Protein AF-A0A7C1Q079-F1 (afdb_monomer_lite)

Secondary structure (DSSP, 8-state):
-------TTSGGGTT--HHHHHHHHHHHH----SS--------SHHHHHTS-HHHHHHHHHHHHHTB-GGGGGG-GGGT--EE-TTSBEESSHHHHHTT---SSS--BGGG--HHHHHTPPPP--GGGHHHHBTT-SS-TT---

Structure (mmCIF, N/CA/C/O backbone):
data_AF-A0A7C1Q079-F1
#
_entry.id   AF-A0A7C1Q079-F1
#
loop_
_atom_site.group_PDB
_atom_site.id
_atom_site.type_symbol
_atom_site.label_atom_id
_atom_site.label_alt_id
_atom_site.label_comp_id
_atom_site.label_asym_id
_atom_site.label_entity_id
_atom_site.label_seq_id
_atom_site.pdbx_PDB_ins_code
_atom_site.Cartn_x
_atom_site.Cartn_y
_atom_site.Cartn_z
_atom_site.occupancy
_atom_site.B_iso_or_equiv
_atom_site.auth_seq_id
_atom_site.auth_comp_id
_atom_site.auth_asym_id
_atom_site.auth_atom_id
_atom_site.pdbx_PDB_model_num
ATOM 1 N N . MET A 1 1 ? -9.669 -4.904 -12.903 1.00 34.69 1 MET A N 1
ATOM 2 C CA . MET A 1 1 ? -10.475 -5.056 -11.673 1.00 34.69 1 MET A CA 1
ATOM 3 C C . MET A 1 1 ? -11.179 -3.720 -11.448 1.00 34.69 1 MET A C 1
ATOM 5 O O . MET A 1 1 ? -10.491 -2.719 -11.316 1.00 34.69 1 MET A O 1
ATOM 9 N N . TYR A 1 2 ? -12.508 -3.646 -11.579 1.00 25.20 2 TYR A N 1
ATOM 10 C CA . TYR A 1 2 ? -13.238 -2.375 -11.458 1.00 25.20 2 TYR A CA 1
ATOM 11 C C . TYR A 1 2 ? -13.471 -2.055 -9.977 1.00 25.20 2 TYR A C 1
ATOM 13 O O . TYR A 1 2 ? -14.170 -2.798 -9.293 1.00 25.20 2 TYR A O 1
ATOM 21 N N . TYR A 1 3 ? -12.899 -0.954 -9.488 1.00 37.97 3 TYR A N 1
ATOM 22 C CA . TYR A 1 3 ? -13.180 -0.445 -8.147 1.00 37.97 3 TYR A CA 1
ATOM 23 C C . TYR A 1 3 ? -14.486 0.350 -8.154 1.00 37.97 3 TYR A C 1
ATOM 25 O O . TYR A 1 3 ? -14.568 1.424 -8.752 1.00 37.97 3 TYR A O 1
ATOM 33 N N . LEU A 1 4 ? -15.512 -0.158 -7.468 1.00 34.12 4 LEU A N 1
ATOM 34 C CA . LEU A 1 4 ? -16.734 0.600 -7.219 1.00 34.12 4 LEU A CA 1
ATOM 35 C C . LEU A 1 4 ? -16.483 1.560 -6.042 1.00 34.12 4 LEU A C 1
ATOM 37 O O . LEU A 1 4 ? -16.392 1.139 -4.891 1.00 34.12 4 LEU A O 1
ATOM 41 N N . LYS A 1 5 ? -16.355 2.865 -6.314 1.00 34.91 5 LYS A N 1
ATOM 42 C CA . LYS A 1 5 ? -16.355 3.905 -5.268 1.00 34.91 5 LYS A CA 1
ATOM 43 C C . LYS A 1 5 ? -17.773 4.038 -4.702 1.00 34.91 5 LYS A C 1
ATOM 45 O O . LYS A 1 5 ? -18.581 4.791 -5.236 1.00 34.91 5 LYS A O 1
ATOM 50 N N . ILE A 1 6 ? -18.076 3.312 -3.627 1.00 39.16 6 ILE A N 1
ATOM 51 C CA . ILE A 1 6 ? -19.367 3.408 -2.930 1.00 39.16 6 ILE A CA 1
ATOM 52 C C . ILE A 1 6 ? -19.337 4.614 -1.968 1.00 39.16 6 ILE A C 1
ATOM 54 O O . ILE A 1 6 ? -18.442 4.703 -1.124 1.00 39.16 6 ILE A O 1
ATOM 58 N N . PRO A 1 7 ? -20.281 5.569 -2.061 1.00 29.30 7 PRO A N 1
ATOM 59 C CA . PRO A 1 7 ? -20.364 6.692 -1.132 1.00 29.30 7 PRO A CA 1
ATOM 60 C C . PRO A 1 7 ? -20.822 6.247 0.273 1.00 29.30 7 PRO A C 1
ATOM 62 O O . PRO A 1 7 ? -21.833 5.571 0.427 1.00 29.30 7 PRO A O 1
ATOM 65 N N . LEU A 1 8 ? -20.107 6.705 1.310 1.00 40.62 8 LEU A N 1
ATOM 66 C CA . LEU A 1 8 ? -20.315 6.406 2.746 1.00 40.62 8 LEU A CA 1
ATOM 67 C C . LEU A 1 8 ? -21.637 6.899 3.368 1.00 40.62 8 LEU A C 1
ATOM 69 O O . LEU A 1 8 ? -21.832 6.757 4.568 1.00 40.62 8 LEU A O 1
ATOM 73 N N . GLN A 1 9 ? -22.545 7.487 2.589 1.00 38.94 9 GLN A N 1
ATOM 74 C CA . GLN A 1 9 ? -23.926 7.694 3.052 1.00 38.94 9 GLN A CA 1
ATOM 75 C C . GLN A 1 9 ? -24.770 6.425 2.900 1.00 38.94 9 GLN A C 1
ATOM 77 O O . GLN A 1 9 ? -25.963 6.440 3.188 1.00 38.94 9 GLN A O 1
ATOM 82 N N . SER A 1 10 ? -24.165 5.326 2.446 1.00 38.47 10 SER A N 1
ATOM 83 C CA . SER A 1 10 ? -24.808 4.031 2.507 1.00 38.47 10 SER A CA 1
ATOM 84 C C . SER A 1 10 ? -24.732 3.480 3.942 1.00 38.47 10 SER A C 1
ATOM 86 O O . SER A 1 10 ? -23.703 3.623 4.613 1.00 38.47 10 SER A O 1
ATOM 88 N N . PRO A 1 11 ? -25.794 2.827 4.436 1.00 37.59 11 PRO A N 1
ATOM 89 C CA . PRO A 1 11 ? -25.839 2.243 5.780 1.00 37.59 11 PRO A CA 1
ATOM 90 C C . PRO A 1 11 ? -24.822 1.103 6.004 1.00 37.59 11 PRO A C 1
ATOM 92 O O . PRO A 1 11 ? -24.787 0.507 7.075 1.00 37.59 11 PRO A O 1
ATOM 95 N N . PHE A 1 12 ? -23.963 0.811 5.024 1.00 43.12 12 PHE A N 1
ATOM 96 C CA . PHE A 1 12 ? -23.066 -0.343 4.994 1.00 43.12 12 PHE A CA 1
ATOM 97 C C . PHE A 1 12 ? -21.710 -0.106 5.674 1.00 43.12 12 PHE A C 1
ATOM 99 O O . PHE A 1 12 ? -20.900 -1.020 5.766 1.00 43.12 12 PHE A O 1
ATOM 106 N N . ALA A 1 13 ? -21.439 1.106 6.169 1.00 40.72 13 ALA A N 1
ATOM 107 C CA . ALA A 1 13 ? -20.163 1.463 6.799 1.00 40.72 13 ALA A CA 1
ATOM 108 C C . ALA A 1 13 ? -19.990 0.945 8.245 1.00 40.72 13 ALA A C 1
ATOM 110 O O . ALA A 1 13 ? -18.924 1.121 8.829 1.00 40.72 13 ALA A O 1
ATOM 111 N N . LYS A 1 14 ? -21.014 0.312 8.836 1.00 36.97 14 LYS A N 1
ATOM 112 C CA . LYS A 1 14 ? -20.966 -0.247 10.196 1.00 36.97 14 LYS A CA 1
ATOM 113 C C . LYS A 1 14 ? -21.118 -1.768 10.162 1.00 36.97 14 LYS A C 1
ATOM 115 O O . LYS A 1 14 ? -22.235 -2.263 10.144 1.00 36.97 14 LYS A O 1
ATOM 120 N N . GLY A 1 15 ? -19.995 -2.490 10.160 1.00 43.59 15 GLY A N 1
ATOM 121 C CA . GLY A 1 15 ? -19.915 -3.887 10.620 1.00 43.59 15 GLY A CA 1
ATOM 122 C C . GLY A 1 15 ? -20.883 -4.902 9.994 1.00 43.59 15 GLY A C 1
ATOM 123 O O . GLY A 1 15 ? -21.319 -5.809 10.694 1.00 43.59 15 GLY A O 1
ATOM 124 N N . GLY A 1 16 ? -21.248 -4.751 8.719 1.00 49.53 16 GLY A N 1
ATOM 125 C CA . GLY A 1 16 ? -22.068 -5.737 8.010 1.00 49.53 16 GLY A CA 1
ATOM 126 C C . GLY A 1 16 ? -21.212 -6.849 7.405 1.00 49.53 16 GLY A C 1
ATOM 127 O O . GLY A 1 16 ? -20.157 -6.565 6.836 1.00 49.53 16 GLY A O 1
ATOM 128 N N . ASP A 1 17 ? -21.671 -8.098 7.495 1.00 60.12 17 ASP A N 1
ATOM 129 C CA . ASP A 1 17 ? -21.035 -9.219 6.798 1.00 60.12 17 ASP A CA 1
ATOM 130 C C . ASP A 1 17 ? -21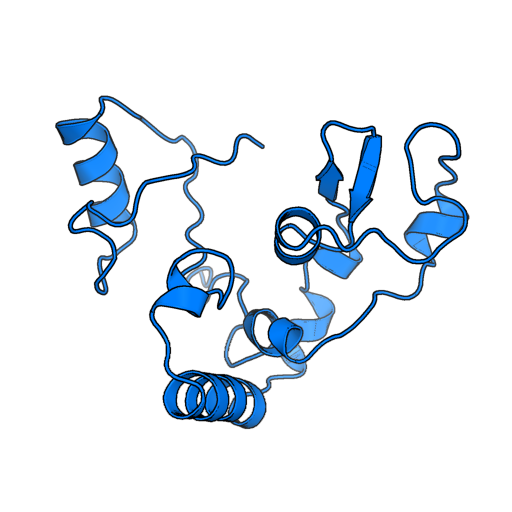.074 -9.038 5.261 1.00 60.12 17 ASP A C 1
ATOM 132 O O . ASP A 1 17 ? -21.854 -8.256 4.700 1.00 60.12 17 ASP A O 1
ATOM 136 N N . LEU A 1 18 ? -20.205 -9.765 4.552 1.00 66.06 18 LEU A N 1
ATOM 137 C CA . LEU A 1 18 ? -20.064 -9.687 3.092 1.00 66.06 18 LEU A CA 1
ATOM 138 C C . LEU A 1 18 ? -21.389 -9.939 2.349 1.00 66.06 18 LEU A C 1
ATOM 140 O O . LEU A 1 18 ? -21.643 -9.343 1.297 1.00 66.06 18 LEU A O 1
ATOM 144 N N . ASN A 1 19 ? -22.233 -10.821 2.885 1.00 69.44 19 ASN A N 1
ATOM 145 C CA . ASN A 1 19 ? -23.499 -11.212 2.271 1.00 69.44 19 ASN A CA 1
ATOM 146 C C . ASN A 1 19 ? -24.534 -10.095 2.372 1.00 69.44 19 ASN A C 1
ATOM 148 O O . ASN A 1 19 ? -25.190 -9.773 1.384 1.00 69.44 19 ASN A O 1
ATOM 152 N N . SER A 1 20 ? -24.605 -9.440 3.524 1.00 70.69 20 SER A N 1
ATOM 153 C CA . SER A 1 20 ? -25.403 -8.244 3.757 1.00 70.69 20 SER A CA 1
ATOM 154 C C . SER A 1 20 ? -24.990 -7.148 2.780 1.00 70.69 20 SER A C 1
ATOM 156 O O . SER A 1 20 ? -25.841 -6.507 2.167 1.00 70.69 20 SER A O 1
ATOM 158 N N . TYR A 1 21 ? -23.687 -6.977 2.546 1.00 70.81 21 TYR A N 1
ATOM 159 C CA . TYR A 1 21 ? -23.180 -6.006 1.576 1.00 70.81 21 TYR A CA 1
ATOM 160 C C . TYR A 1 21 ? -23.609 -6.325 0.133 1.00 70.81 21 TYR A C 1
ATOM 162 O O . TYR A 1 21 ? -24.081 -5.440 -0.586 1.00 70.81 21 TYR A O 1
ATOM 170 N N . LYS A 1 22 ? -23.493 -7.592 -0.292 1.00 70.94 22 LYS A N 1
ATOM 171 C CA . LYS A 1 22 ? -23.936 -8.047 -1.623 1.00 70.94 22 LYS A CA 1
ATOM 172 C C . LYS A 1 22 ? -25.439 -7.859 -1.825 1.00 70.94 22 LYS A C 1
ATOM 174 O O . LYS A 1 22 ? -25.841 -7.322 -2.857 1.00 70.94 22 LYS A O 1
ATOM 179 N N . SER A 1 23 ? -26.255 -8.290 -0.861 1.00 78.12 23 SER A N 1
ATOM 180 C CA . SER A 1 23 ? -27.719 -8.198 -0.933 1.00 78.12 23 SER A CA 1
ATOM 181 C C . SER A 1 23 ? -28.169 -6.751 -1.067 1.00 78.12 23 SER A C 1
ATOM 183 O O . SER A 1 23 ? -28.926 -6.414 -1.972 1.00 78.12 23 SER A O 1
ATOM 185 N N . ASN A 1 24 ? -27.602 -5.869 -0.251 1.00 76.94 24 ASN A N 1
ATOM 186 C CA . ASN A 1 24 ? -27.934 -4.457 -0.283 1.00 76.94 24 ASN A CA 1
ATOM 187 C C . ASN A 1 24 ? -27.534 -3.755 -1.593 1.00 76.94 24 ASN A C 1
ATOM 189 O O . ASN A 1 24 ? -28.304 -2.953 -2.121 1.00 76.94 24 ASN A O 1
ATOM 193 N N . LEU A 1 25 ? -26.351 -4.044 -2.152 1.00 77.06 25 LEU A N 1
ATOM 194 C CA . LEU A 1 25 ? -25.933 -3.465 -3.439 1.00 77.06 25 LEU A CA 1
ATOM 195 C C . LEU A 1 25 ? -26.799 -3.954 -4.603 1.00 77.06 25 LEU A C 1
ATOM 197 O O . LEU A 1 25 ? -27.089 -3.188 -5.526 1.00 77.06 25 LEU A O 1
ATOM 201 N N . LYS A 1 26 ? -27.267 -5.201 -4.531 1.00 79.62 26 LYS A N 1
ATOM 202 C CA . LYS A 1 26 ? -28.231 -5.742 -5.484 1.00 79.62 26 LYS A CA 1
ATOM 203 C C . LYS A 1 26 ? -29.592 -5.056 -5.354 1.00 79.62 26 LYS A C 1
ATOM 205 O O . LYS A 1 26 ? -30.141 -4.632 -6.364 1.00 79.62 26 LYS A O 1
ATOM 210 N N . GLU A 1 27 ? -30.120 -4.922 -4.140 1.00 82.94 27 GLU A N 1
ATOM 211 C CA . GLU A 1 27 ? -31.453 -4.358 -3.890 1.00 82.94 27 GLU A CA 1
ATOM 212 C C . GLU A 1 27 ? -31.526 -2.855 -4.166 1.00 82.94 27 GLU A C 1
ATOM 214 O O . GLU A 1 27 ? -32.458 -2.389 -4.814 1.00 82.94 27 GLU A O 1
ATOM 219 N N . MET A 1 28 ? -30.533 -2.086 -3.717 1.00 81.44 28 MET A N 1
ATOM 220 C CA . MET A 1 28 ? -30.574 -0.628 -3.832 1.00 81.44 28 MET A CA 1
ATOM 221 C C . MET A 1 28 ? -30.054 -0.103 -5.166 1.00 81.44 28 MET A C 1
ATOM 223 O O . MET A 1 28 ? -30.418 1.005 -5.553 1.00 81.44 28 MET A O 1
ATOM 227 N N . GLN A 1 29 ? -29.135 -0.819 -5.818 1.00 76.44 29 GLN A N 1
ATOM 228 C CA . GLN A 1 29 ? -28.396 -0.307 -6.981 1.00 76.44 29 GLN A CA 1
ATOM 229 C C . GLN A 1 29 ? -28.414 -1.268 -8.179 1.00 76.44 29 GLN A C 1
ATOM 231 O O . GLN A 1 29 ? -27.868 -0.936 -9.228 1.00 76.44 29 GLN A O 1
ATOM 236 N N . GLY A 1 30 ? -29.016 -2.457 -8.050 1.00 80.12 30 GLY A N 1
ATOM 237 C CA . GLY A 1 30 ? -29.037 -3.465 -9.113 1.00 80.12 30 GLY A CA 1
ATOM 238 C C . GLY A 1 30 ? -27.667 -4.077 -9.423 1.00 80.12 30 GLY A C 1
ATOM 239 O O . GLY A 1 30 ? -27.515 -4.737 -10.449 1.00 80.12 30 GLY A O 1
ATOM 240 N N . ILE A 1 31 ? -26.656 -3.859 -8.574 1.00 75.81 31 ILE A N 1
ATOM 241 C CA . ILE A 1 31 ? -25.278 -4.283 -8.840 1.00 75.81 31 ILE A CA 1
ATOM 242 C C . ILE A 1 31 ? -25.077 -5.714 -8.344 1.00 75.81 31 ILE A C 1
ATOM 244 O O . ILE A 1 31 ? -25.295 -6.016 -7.171 1.00 75.81 31 ILE A O 1
ATOM 248 N N . VAL A 1 32 ? -24.615 -6.593 -9.234 1.00 75.38 32 VAL A N 1
ATOM 249 C CA . VAL A 1 32 ? -24.294 -7.992 -8.927 1.00 75.38 32 VAL A CA 1
ATOM 250 C C . VAL A 1 32 ? -22.797 -8.215 -9.125 1.00 75.38 32 VAL A C 1
ATOM 252 O O . VAL A 1 32 ? -22.243 -7.858 -10.162 1.00 75.38 32 VAL A O 1
ATOM 255 N N . PHE A 1 33 ? -22.139 -8.809 -8.129 1.00 67.75 33 PHE A N 1
ATOM 256 C CA . PHE A 1 33 ? -20.709 -9.117 -8.169 1.00 67.75 33 PHE A CA 1
ATOM 257 C C . PHE A 1 33 ? -20.487 -10.624 -8.269 1.00 67.75 33 PHE A C 1
ATOM 259 O O . PHE A 1 33 ? -21.070 -11.381 -7.495 1.00 67.75 33 PHE A O 1
ATOM 266 N N . ASN A 1 34 ? -19.573 -11.044 -9.146 1.00 60.94 34 ASN A N 1
ATOM 267 C CA . ASN A 1 34 ? -19.104 -12.434 -9.197 1.00 60.94 34 ASN A CA 1
ATOM 268 C C . ASN A 1 34 ? -18.251 -12.757 -7.959 1.00 60.94 34 ASN A C 1
ATOM 270 O O . ASN A 1 34 ? -18.459 -13.762 -7.287 1.00 60.94 34 ASN A O 1
ATOM 274 N N . HIS A 1 35 ? -17.344 -11.840 -7.610 1.00 58.31 35 HIS A N 1
ATOM 275 C CA . HIS A 1 35 ? -16.537 -11.879 -6.394 1.00 58.31 35 HIS A CA 1
ATOM 276 C C . HIS A 1 35 ? -16.494 -10.469 -5.801 1.00 58.31 35 HIS A C 1
ATOM 278 O O . HIS A 1 35 ? -16.243 -9.505 -6.522 1.00 58.31 35 HIS A O 1
ATOM 284 N N . LEU A 1 36 ? -16.780 -10.348 -4.504 1.00 64.44 36 LEU A N 1
ATOM 285 C CA . LEU A 1 36 ? -16.710 -9.088 -3.769 1.00 64.44 36 LEU A CA 1
ATOM 286 C C . LEU A 1 36 ? -15.629 -9.236 -2.703 1.00 64.44 36 LEU A C 1
ATOM 288 O O . LEU A 1 36 ? -15.708 -10.146 -1.882 1.00 64.44 36 LEU A O 1
ATOM 292 N N . LEU A 1 37 ? -14.641 -8.349 -2.744 1.00 58.22 37 LEU A N 1
ATOM 293 C CA . LEU A 1 37 ? -13.610 -8.210 -1.723 1.00 58.22 37 LEU A CA 1
ATOM 294 C C . LEU A 1 37 ? -13.857 -6.879 -1.019 1.00 58.22 37 LEU A C 1
ATOM 296 O O . LEU A 1 37 ? -13.970 -5.847 -1.683 1.00 58.22 37 LEU A O 1
ATOM 300 N N . ILE A 1 38 ? -13.983 -6.907 0.305 1.00 57.53 38 ILE A N 1
ATOM 301 C CA . ILE A 1 38 ? -14.194 -5.700 1.102 1.00 57.53 38 ILE A CA 1
ATOM 302 C C . ILE A 1 38 ? -12.915 -5.425 1.882 1.00 57.53 38 ILE A C 1
ATOM 304 O O . ILE A 1 38 ? -12.526 -6.204 2.745 1.00 57.53 38 ILE A O 1
ATOM 308 N N . PHE A 1 39 ? -12.297 -4.282 1.606 1.00 58.97 39 PHE A N 1
ATOM 309 C CA . PHE A 1 39 ? -11.285 -3.708 2.482 1.00 58.97 39 PHE A CA 1
ATOM 310 C C . PHE A 1 39 ? -11.991 -2.753 3.447 1.00 58.97 39 PHE A C 1
ATOM 312 O O . PHE A 1 39 ? -12.301 -1.615 3.089 1.00 58.97 39 PHE A O 1
ATOM 319 N N . ILE A 1 40 ? -12.315 -3.227 4.651 1.00 56.53 40 ILE A N 1
ATOM 320 C CA . ILE A 1 40 ? -12.859 -2.366 5.708 1.00 56.53 40 ILE A CA 1
ATOM 321 C C . ILE A 1 40 ? -11.730 -1.558 6.365 1.00 56.53 40 ILE A C 1
ATOM 323 O O . ILE A 1 40 ? -10.606 -2.031 6.496 1.00 56.53 40 ILE A O 1
ATOM 327 N N . ASN A 1 41 ? -12.036 -0.326 6.776 1.00 63.06 41 A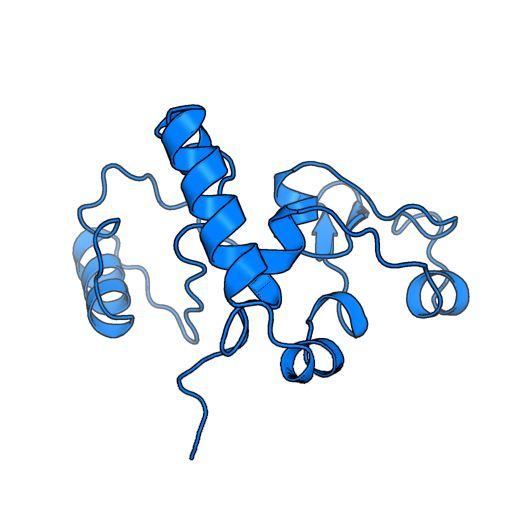SN A N 1
ATOM 328 C CA . ASN A 1 41 ? -11.206 0.500 7.665 1.00 63.06 41 ASN A CA 1
ATOM 329 C C . ASN A 1 41 ? -9.810 0.923 7.150 1.00 63.06 41 ASN A C 1
ATOM 331 O O . ASN A 1 41 ? -8.925 1.234 7.948 1.00 63.06 41 ASN A O 1
ATOM 335 N N . MET A 1 42 ? -9.579 1.018 5.835 1.00 73.00 42 MET A N 1
ATOM 336 C CA . MET A 1 42 ? -8.368 1.695 5.338 1.00 73.00 42 MET A CA 1
ATOM 337 C C . MET A 1 42 ? -8.450 3.204 5.629 1.00 73.00 42 MET A C 1
ATOM 339 O O . MET A 1 42 ? -9.369 3.849 5.112 1.00 73.00 42 MET A O 1
ATOM 343 N N . PRO A 1 43 ? -7.506 3.808 6.382 1.00 73.12 43 PRO A N 1
ATOM 344 C CA . PRO A 1 43 ? -7.498 5.226 6.725 1.00 73.12 43 PRO A CA 1
ATOM 345 C C . PRO A 1 43 ? -7.028 6.062 5.532 1.00 73.12 43 PRO A C 1
ATOM 347 O O . PRO A 1 43 ? -5.999 6.734 5.553 1.00 73.12 43 PRO A O 1
ATOM 350 N N . LEU A 1 44 ? -7.836 6.038 4.475 1.00 77.25 44 LEU A N 1
ATOM 351 C CA . LEU A 1 44 ? -7.670 6.794 3.248 1.00 77.25 44 LEU A CA 1
ATOM 352 C C . LEU A 1 44 ? -8.981 7.504 2.894 1.00 77.25 44 LEU A C 1
ATOM 354 O O . LEU A 1 44 ? -10.082 7.068 3.243 1.00 77.25 44 LEU A O 1
ATOM 358 N N . GLY A 1 45 ? -8.870 8.628 2.188 1.00 79.88 45 GLY A N 1
ATOM 359 C CA . GLY A 1 45 ? -10.025 9.364 1.690 1.00 79.88 45 GLY A CA 1
ATOM 360 C C . GLY A 1 45 ? -10.972 9.796 2.811 1.00 79.88 45 GLY A C 1
ATOM 361 O O . GLY A 1 45 ? -10.585 10.510 3.731 1.00 79.88 45 GLY A O 1
ATOM 362 N N . ARG A 1 46 ? -12.244 9.405 2.706 1.00 71.75 46 ARG A N 1
ATOM 363 C CA . ARG A 1 46 ? -13.300 9.866 3.619 1.00 71.75 46 ARG A CA 1
ATOM 364 C C . ARG A 1 46 ? -13.210 9.258 5.020 1.00 71.75 46 ARG A C 1
ATOM 366 O O . ARG A 1 46 ? -13.535 9.962 5.963 1.00 71.75 46 ARG A O 1
ATOM 373 N N . PHE A 1 47 ? -12.763 8.006 5.165 1.00 72.69 47 PHE A N 1
ATOM 374 C CA . PHE A 1 47 ? -12.611 7.397 6.492 1.00 72.69 47 PHE A CA 1
ATOM 375 C C . PHE A 1 47 ? -11.559 8.154 7.304 1.00 72.69 47 PHE A C 1
ATOM 377 O O . PHE A 1 47 ? -11.859 8.610 8.398 1.00 72.69 47 PHE A O 1
ATOM 384 N N . LYS A 1 48 ? -10.393 8.438 6.702 1.00 77.81 48 LYS A N 1
ATOM 385 C CA . LYS A 1 48 ? -9.359 9.278 7.327 1.00 77.81 48 LYS A CA 1
ATOM 386 C C . LYS A 1 48 ? -9.882 10.653 7.751 1.00 77.81 48 LYS A C 1
ATOM 388 O O . LYS A 1 48 ? -9.540 11.120 8.822 1.00 77.81 48 LYS A O 1
ATOM 393 N N . LYS A 1 49 ? -10.715 11.299 6.925 1.00 81.69 49 LYS A N 1
ATOM 394 C CA . LYS A 1 49 ? -11.296 12.622 7.235 1.00 81.69 49 LYS A CA 1
ATOM 395 C C . LYS A 1 49 ? 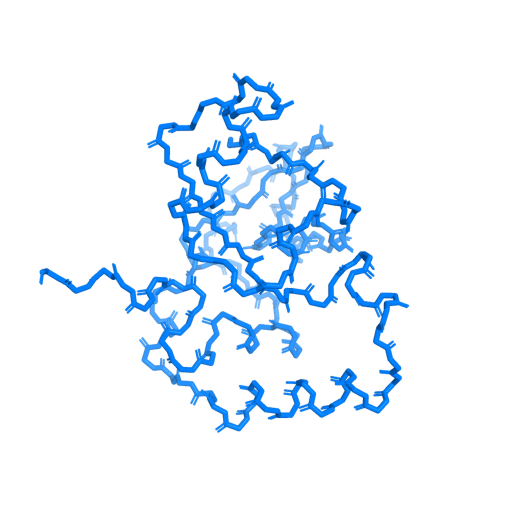-12.262 12.615 8.423 1.00 81.69 49 LYS A C 1
ATOM 397 O O . LYS A 1 49 ? -12.519 13.678 8.972 1.00 81.69 49 LYS A O 1
ATOM 402 N N . ASN A 1 50 ? -12.818 11.456 8.764 1.00 81.31 50 ASN A N 1
ATOM 403 C CA . ASN A 1 50 ? -13.750 11.302 9.875 1.00 81.31 50 ASN A CA 1
ATOM 404 C C . ASN A 1 50 ? -13.057 10.866 11.173 1.00 81.31 50 ASN A C 1
ATOM 406 O O . ASN A 1 50 ? -13.742 10.736 12.180 1.00 81.31 50 ASN A O 1
ATOM 410 N N . LEU A 1 51 ? -11.744 10.618 11.143 1.00 79.62 51 LEU A N 1
ATOM 411 C CA . LEU A 1 51 ? -10.949 10.312 12.326 1.00 79.62 51 LEU A CA 1
ATOM 412 C C . LEU A 1 51 ? -10.310 11.600 12.842 1.00 79.62 51 LEU A C 1
ATOM 414 O O . LEU A 1 51 ? -9.731 12.366 12.069 1.00 79.62 51 LEU A O 1
ATOM 418 N N . SER A 1 52 ? -10.388 11.818 14.148 1.00 89.62 52 SER A N 1
ATOM 419 C CA . SER A 1 52 ? -9.485 12.739 14.834 1.00 89.62 52 SER A CA 1
ATOM 420 C C . SER A 1 52 ? -8.052 12.197 14.821 1.00 89.62 52 SER A C 1
ATOM 422 O O . SER A 1 52 ? -7.822 11.002 14.619 1.00 89.62 52 SER A O 1
ATOM 424 N N . ASP A 1 53 ? -7.072 13.067 15.077 1.00 87.62 53 ASP A N 1
ATOM 425 C CA . ASP A 1 53 ? -5.667 12.651 15.167 1.00 87.62 53 ASP A CA 1
ATOM 426 C C . ASP A 1 53 ? -5.456 11.584 16.255 1.00 87.62 53 ASP A C 1
ATOM 428 O O . ASP A 1 53 ? -4.687 10.643 16.058 1.00 87.62 53 ASP A O 1
ATOM 432 N N . THR A 1 54 ? -6.174 11.685 17.380 1.00 90.19 5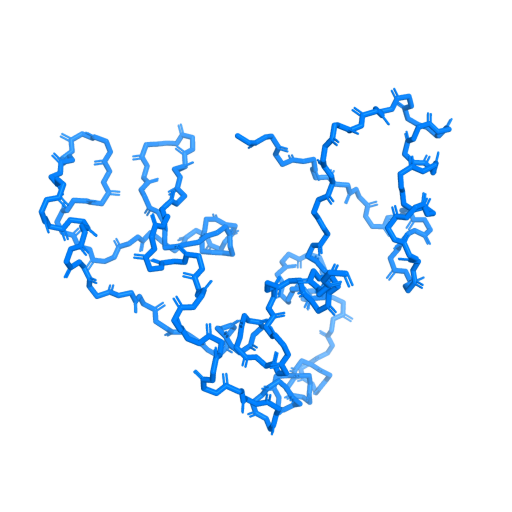4 THR A N 1
ATOM 433 C CA . THR A 1 54 ? -6.133 10.691 18.462 1.00 90.19 54 THR A CA 1
ATOM 434 C C . THR A 1 54 ? -6.662 9.338 17.996 1.00 90.19 54 THR A C 1
ATOM 436 O O . THR A 1 54 ? -5.948 8.347 18.111 1.00 90.19 54 THR A O 1
ATOM 439 N N . GLU A 1 55 ? -7.857 9.293 17.397 1.00 83.25 55 GLU A N 1
ATOM 440 C CA . GLU A 1 55 ? -8.455 8.040 16.908 1.00 83.25 55 GLU A CA 1
ATOM 441 C C . GLU A 1 55 ? -7.604 7.397 15.808 1.00 83.25 55 GLU A C 1
ATOM 443 O O . GLU A 1 55 ? -7.453 6.178 15.766 1.00 83.25 55 GLU A O 1
ATOM 448 N N . TYR A 1 56 ? -7.014 8.206 14.922 1.00 85.12 56 TYR A N 1
ATOM 449 C CA . TYR A 1 56 ? -6.092 7.709 13.906 1.00 85.12 56 TYR A CA 1
ATOM 450 C C . TYR A 1 56 ? -4.849 7.076 14.542 1.00 85.12 56 TYR A C 1
ATOM 452 O O . TYR A 1 56 ? -4.464 5.974 14.157 1.00 85.12 56 TYR A O 1
ATOM 460 N N . ASN A 1 57 ? -4.228 7.744 15.516 1.00 85.94 57 ASN A N 1
ATOM 461 C CA . ASN A 1 57 ? -3.028 7.233 16.176 1.00 85.94 57 ASN A CA 1
ATOM 462 C C . ASN A 1 57 ? -3.311 5.962 16.985 1.00 85.94 57 ASN A C 1
ATOM 464 O O . ASN A 1 57 ? -2.545 5.007 16.889 1.00 85.94 57 ASN A O 1
ATOM 468 N N . GLU A 1 58 ? -4.418 5.918 17.728 1.00 84.94 58 GLU A N 1
ATOM 469 C CA . GLU A 1 58 ? -4.861 4.723 18.458 1.00 84.94 58 GLU A CA 1
ATOM 470 C C . GLU A 1 58 ? -5.132 3.556 17.506 1.00 84.94 58 GLU A C 1
ATOM 472 O O . GLU A 1 58 ? -4.686 2.435 17.746 1.00 84.94 58 GLU A O 1
ATOM 477 N N . TYR A 1 59 ? -5.797 3.825 16.381 1.00 83.56 59 TYR A N 1
ATOM 478 C CA . TYR A 1 59 ? -6.051 2.818 15.359 1.00 83.56 59 TYR A CA 1
ATOM 479 C C . TYR A 1 59 ? -4.757 2.277 14.741 1.00 83.56 59 TYR A C 1
ATOM 481 O O . TYR A 1 59 ? -4.581 1.065 14.630 1.00 83.56 59 TYR A O 1
ATOM 489 N N . MET A 1 60 ? -3.821 3.154 14.371 1.00 86.19 60 MET A N 1
ATOM 490 C CA . MET A 1 60 ? -2.528 2.722 13.839 1.00 86.19 60 MET A CA 1
ATOM 491 C C . MET A 1 60 ? -1.720 1.936 14.874 1.00 86.19 60 MET A C 1
ATOM 493 O O . MET A 1 60 ? -1.054 0.970 14.503 1.00 86.19 60 MET A O 1
ATOM 497 N N . LYS A 1 61 ? -1.811 2.308 16.157 1.00 86.44 61 LYS A N 1
ATOM 498 C CA . LYS A 1 61 ? -1.142 1.596 17.246 1.00 86.44 61 LYS A CA 1
ATOM 499 C C . LYS A 1 61 ? -1.704 0.189 17.438 1.00 86.44 61 LYS A C 1
ATOM 501 O O . LYS A 1 61 ? -0.935 -0.758 17.539 1.00 86.44 61 LYS A O 1
ATOM 506 N N . LEU A 1 62 ? -3.026 0.037 17.385 1.00 85.19 62 LEU A N 1
ATOM 507 C CA . LEU A 1 62 ? -3.680 -1.271 17.419 1.00 85.19 62 LEU A CA 1
ATOM 508 C C . LEU A 1 62 ? -3.180 -2.191 16.293 1.00 85.19 62 LEU A C 1
ATOM 510 O O . LEU A 1 62 ? -2.919 -3.366 16.533 1.00 85.19 62 LEU A O 1
ATOM 514 N N . LEU A 1 63 ? -3.045 -1.672 15.069 1.00 86.81 63 LEU A N 1
ATOM 515 C CA . LEU A 1 63 ? -2.552 -2.459 13.933 1.00 86.81 63 LEU A CA 1
ATOM 516 C C . LEU A 1 63 ? -1.082 -2.864 14.102 1.00 86.81 63 LEU A C 1
ATOM 518 O O . LEU A 1 63 ? -0.708 -3.980 13.752 1.00 86.81 63 LEU A O 1
ATOM 522 N N . GLU A 1 64 ? -0.254 -1.961 14.627 1.00 89.81 64 GLU A N 1
ATOM 523 C CA . GLU A 1 64 ? 1.143 -2.254 14.951 1.00 89.81 64 GLU A CA 1
ATOM 524 C C . GLU A 1 64 ? 1.249 -3.344 16.029 1.00 89.81 64 GLU A C 1
ATOM 526 O O . GLU A 1 64 ? 2.000 -4.302 15.859 1.00 89.81 64 GLU A O 1
ATOM 531 N N . ASP A 1 65 ? 0.466 -3.236 17.106 1.00 87.31 65 ASP A N 1
ATOM 532 C CA . ASP A 1 65 ? 0.493 -4.179 18.230 1.00 87.31 65 ASP A CA 1
ATOM 533 C C . ASP A 1 65 ? 0.012 -5.586 17.837 1.00 87.31 65 ASP A C 1
ATOM 535 O O . ASP A 1 65 ? 0.440 -6.572 18.435 1.00 87.31 65 ASP A O 1
ATOM 539 N N . ASN A 1 66 ? -0.827 -5.691 16.803 1.00 86.88 66 ASN A N 1
ATOM 540 C CA . ASN A 1 66 ? -1.293 -6.963 16.246 1.00 86.88 66 ASN A CA 1
ATOM 541 C C . ASN A 1 66 ? -0.486 -7.418 15.019 1.00 86.88 66 ASN A C 1
ATOM 543 O O . ASN A 1 66 ? -0.948 -8.269 14.262 1.00 86.88 66 ASN A O 1
ATOM 547 N N . PHE A 1 67 ? 0.708 -6.870 14.774 1.00 91.12 67 PHE A N 1
ATOM 548 C CA . PHE A 1 67 ? 1.551 -7.293 13.657 1.00 91.12 67 PHE A CA 1
ATOM 549 C C . PHE A 1 67 ? 1.831 -8.807 13.674 1.00 91.12 67 PHE A C 1
ATOM 551 O O . PHE A 1 67 ? 2.373 -9.349 14.637 1.00 91.12 67 PHE A O 1
ATOM 558 N N . ASN A 1 68 ? 1.533 -9.474 12.559 1.00 88.38 68 ASN A N 1
ATOM 559 C CA . ASN A 1 68 ? 1.778 -10.892 12.351 1.00 88.38 68 ASN A CA 1
ATOM 560 C C . ASN A 1 68 ? 2.762 -11.121 11.184 1.00 88.38 68 ASN A C 1
ATOM 562 O O . ASN A 1 68 ? 2.384 -10.961 10.016 1.00 88.38 68 ASN A O 1
ATOM 566 N N . PRO A 1 69 ? 4.005 -11.563 11.446 1.00 91.56 69 PRO A N 1
ATOM 567 C CA . PRO A 1 69 ? 4.992 -11.821 10.398 1.00 91.56 69 PRO A CA 1
ATOM 568 C C . PRO A 1 69 ? 4.598 -12.955 9.433 1.00 91.56 69 PRO A C 1
ATOM 570 O O . PRO A 1 69 ? 5.038 -12.948 8.281 1.00 91.56 69 PRO A O 1
ATOM 573 N N . ASP A 1 70 ? 3.714 -13.877 9.830 1.00 90.25 70 ASP A N 1
ATOM 574 C CA . ASP A 1 70 ? 3.260 -14.998 8.986 1.00 90.25 70 ASP A CA 1
ATOM 575 C C . ASP A 1 70 ? 2.382 -14.541 7.803 1.00 90.25 70 ASP A C 1
ATOM 577 O O . ASP A 1 70 ? 2.063 -15.303 6.881 1.00 90.25 70 ASP A O 1
ATOM 581 N N . THR A 1 71 ? 1.971 -13.273 7.798 1.00 86.75 71 THR A N 1
ATOM 582 C CA . THR A 1 71 ? 1.241 -12.648 6.688 1.00 86.75 71 THR A CA 1
ATOM 583 C C . THR A 1 71 ? 2.168 -12.197 5.559 1.00 86.75 71 THR A C 1
ATOM 585 O O . THR A 1 71 ? 1.735 -12.142 4.407 1.00 86.75 71 THR A O 1
ATOM 588 N N . ILE A 1 72 ? 3.456 -11.938 5.842 1.00 89.69 72 ILE A N 1
ATOM 589 C CA . ILE A 1 72 ? 4.393 -11.286 4.909 1.00 89.69 72 ILE A CA 1
ATOM 590 C C . ILE A 1 72 ? 4.500 -12.053 3.592 1.00 89.69 72 ILE A C 1
ATOM 592 O O . ILE A 1 72 ? 4.445 -11.454 2.519 1.00 89.69 72 ILE A O 1
ATOM 596 N N . GLY A 1 73 ? 4.622 -13.382 3.657 1.00 85.75 73 GLY A N 1
ATOM 597 C CA . GLY A 1 73 ? 4.759 -14.228 2.468 1.00 85.75 73 GLY A CA 1
ATOM 598 C C . GLY A 1 73 ? 3.542 -14.195 1.538 1.00 85.75 73 GLY A C 1
ATOM 599 O O . GLY A 1 73 ? 3.672 -14.508 0.358 1.00 85.75 73 GLY A O 1
ATOM 600 N N . ARG A 1 74 ? 2.376 -13.785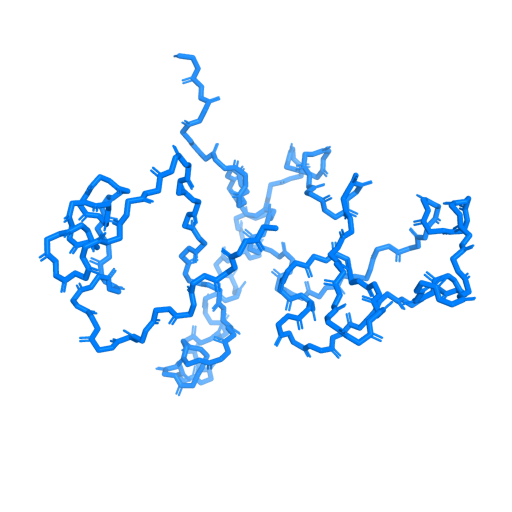 2.052 1.00 83.38 74 ARG A N 1
ATOM 601 C CA . ARG A 1 74 ? 1.091 -13.752 1.340 1.00 83.38 74 ARG A CA 1
ATOM 602 C C . ARG A 1 74 ? 0.671 -12.340 0.926 1.00 83.38 74 ARG A C 1
ATOM 604 O O . ARG A 1 74 ? -0.418 -12.164 0.383 1.00 83.38 74 ARG A O 1
ATOM 611 N N . LEU A 1 75 ? 1.514 -11.333 1.163 1.00 85.25 75 LEU A N 1
ATOM 612 C CA . LEU A 1 75 ? 1.188 -9.951 0.830 1.00 85.25 75 LEU A CA 1
ATOM 613 C C . LEU A 1 75 ? 1.046 -9.756 -0.689 1.00 85.25 75 LEU A C 1
ATOM 615 O O . LEU A 1 75 ? 1.985 -10.067 -1.429 1.00 85.25 75 LEU A O 1
ATOM 619 N N . PRO A 1 76 ? -0.065 -9.159 -1.163 1.00 82.25 76 PRO A N 1
ATOM 620 C CA . PRO A 1 76 ? -0.292 -8.937 -2.590 1.00 82.25 76 PRO A CA 1
ATOM 621 C C . PRO A 1 76 ? 0.828 -8.149 -3.276 1.00 82.25 76 PRO A C 1
ATOM 623 O O . PRO A 1 76 ? 1.236 -8.515 -4.373 1.00 82.25 76 PRO A O 1
ATOM 626 N N . CYS A 1 77 ? 1.388 -7.133 -2.609 1.00 89.50 77 CYS A N 1
ATOM 627 C CA . CYS A 1 77 ? 2.435 -6.267 -3.166 1.00 89.50 77 CYS A CA 1
ATOM 628 C C . CYS A 1 77 ? 3.730 -7.003 -3.554 1.00 89.50 77 CYS A C 1
ATOM 630 O O . CYS A 1 77 ? 4.545 -6.457 -4.298 1.00 89.50 77 CYS A O 1
ATOM 632 N N . ARG A 1 78 ? 3.922 -8.248 -3.090 1.00 89.50 78 ARG A N 1
ATOM 633 C CA . ARG A 1 78 ? 5.068 -9.096 -3.453 1.00 89.50 78 ARG A CA 1
ATOM 634 C C . ARG A 1 78 ? 4.922 -9.787 -4.804 1.00 89.50 78 ARG A C 1
ATOM 636 O O . ARG A 1 78 ? 5.933 -10.107 -5.413 1.00 89.50 78 ARG A O 1
ATOM 643 N N . GLY A 1 79 ? 3.693 -10.050 -5.243 1.00 84.06 79 GLY A N 1
ATOM 644 C CA . GLY A 1 79 ? 3.417 -10.794 -6.479 1.00 84.06 79 GLY A CA 1
ATOM 645 C C . GLY A 1 79 ? 2.546 -10.043 -7.481 1.00 84.06 79 GLY A C 1
ATOM 646 O O . GLY A 1 79 ? 2.391 -10.489 -8.613 1.00 84.06 79 GLY A O 1
ATOM 647 N N . VAL A 1 80 ? 1.960 -8.918 -7.074 1.00 87.19 80 VAL A N 1
ATOM 648 C CA . VAL A 1 80 ? 1.024 -8.125 -7.870 1.00 87.19 80 VAL A CA 1
ATOM 649 C C . VAL A 1 80 ? 1.399 -6.652 -7.761 1.00 87.19 80 VAL A C 1
ATOM 651 O O . VAL A 1 80 ? 1.779 -6.172 -6.694 1.00 87.19 80 VAL A O 1
ATOM 654 N N . VAL A 1 81 ? 1.264 -5.940 -8.876 1.00 89.69 81 VAL A N 1
ATOM 655 C CA . VAL A 1 81 ? 1.353 -4.480 -8.965 1.00 89.69 81 VAL A CA 1
ATOM 656 C C . VAL A 1 81 ? 0.015 -3.927 -9.443 1.00 89.69 81 VAL A C 1
ATOM 658 O O . VAL A 1 81 ? -0.650 -4.532 -10.287 1.00 89.69 81 VAL A O 1
ATOM 661 N N . SER A 1 82 ? -0.379 -2.770 -8.926 1.00 91.62 82 SER A N 1
ATOM 662 C CA . SER A 1 82 ? -1.553 -2.042 -9.408 1.00 91.62 82 SER A CA 1
ATOM 663 C C . SER A 1 82 ? -1.142 -1.105 -10.547 1.00 91.62 82 SER A C 1
ATOM 665 O O . SER A 1 82 ? -0.091 -0.470 -10.485 1.00 91.62 82 SER A O 1
ATOM 667 N N . LEU A 1 83 ? -1.974 -1.004 -11.586 1.00 92.25 83 LEU A N 1
ATOM 668 C CA . LEU A 1 83 ? -1.772 -0.109 -12.729 1.00 92.25 83 LEU A CA 1
ATOM 669 C C . LEU A 1 83 ? -2.768 1.053 -12.663 1.00 92.25 83 LEU A C 1
ATOM 671 O O . LEU A 1 83 ? -3.982 0.837 -12.631 1.00 92.25 83 LEU A O 1
ATOM 675 N N . GLY A 1 84 ? -2.249 2.277 -12.649 1.00 91.94 84 GLY A N 1
ATOM 676 C CA . GLY A 1 84 ? -3.036 3.500 -12.725 1.00 91.94 84 GLY A CA 1
ATOM 677 C C . GLY A 1 84 ? -3.574 3.775 -14.135 1.00 91.94 84 GLY A C 1
ATOM 678 O O . GLY A 1 84 ? -3.015 3.297 -15.124 1.00 91.94 84 GLY A O 1
ATOM 679 N N . PRO A 1 85 ? -4.647 4.578 -14.259 1.00 88.50 85 PRO A N 1
ATOM 680 C CA . PRO A 1 85 ? -5.213 4.964 -15.557 1.00 88.50 85 PRO A CA 1
ATOM 681 C C . PRO A 1 85 ? -4.269 5.834 -16.402 1.00 88.50 85 PRO A C 1
ATOM 683 O O . PRO A 1 85 ? -4.477 5.982 -17.600 1.00 88.50 85 PRO A O 1
ATOM 686 N N . ASP A 1 86 ? -3.246 6.409 -15.780 1.00 91.31 86 ASP A N 1
ATOM 687 C CA . ASP A 1 86 ? -2.176 7.193 -16.394 1.00 91.31 86 ASP A CA 1
ATOM 688 C C . ASP A 1 86 ? -0.936 6.353 -16.738 1.00 91.31 86 ASP A C 1
ATOM 690 O O . ASP A 1 86 ? 0.103 6.899 -17.097 1.00 91.31 86 ASP A O 1
ATOM 694 N N . GLY A 1 87 ? -1.025 5.027 -16.609 1.00 91.81 87 GLY A N 1
ATOM 695 C CA . GLY A 1 87 ? 0.054 4.111 -16.953 1.00 91.81 87 GLY A CA 1
ATOM 696 C C . GLY A 1 87 ? 1.108 3.916 -15.862 1.00 91.81 87 GLY A C 1
ATOM 697 O O . GLY A 1 87 ? 2.045 3.157 -16.094 1.00 91.81 87 GLY A O 1
ATOM 698 N N . ARG A 1 88 ? 0.994 4.550 -14.684 1.00 96.31 88 ARG A N 1
ATOM 699 C CA . ARG A 1 88 ? 1.945 4.356 -13.571 1.00 96.31 88 ARG A CA 1
ATOM 700 C C . ARG A 1 88 ? 1.679 3.063 -12.799 1.00 96.31 88 ARG A C 1
ATOM 702 O O . ARG A 1 88 ? 0.529 2.667 -12.613 1.00 96.31 88 ARG A O 1
ATOM 709 N N . PHE A 1 89 ? 2.737 2.430 -12.301 1.00 95.31 89 PHE A N 1
ATOM 710 C CA . PHE A 1 89 ? 2.652 1.272 -11.415 1.00 95.31 89 PHE A CA 1
ATOM 711 C C . PHE A 1 89 ? 2.683 1.681 -9.940 1.00 95.31 89 PHE A C 1
ATOM 713 O O . PHE A 1 89 ? 3.369 2.625 -9.543 1.00 95.31 89 PHE A O 1
ATOM 720 N N . PHE A 1 90 ? 1.967 0.921 -9.115 1.00 95.31 90 PHE A N 1
ATOM 721 C CA . PHE A 1 90 ? 1.857 1.102 -7.670 1.00 95.31 90 PHE A CA 1
ATOM 722 C C . PHE A 1 90 ? 2.034 -0.248 -6.969 1.00 95.31 90 PHE A C 1
ATOM 724 O O . PHE A 1 90 ? 1.601 -1.280 -7.483 1.00 95.31 90 PHE A O 1
ATOM 731 N N . ASP A 1 91 ? 2.632 -0.246 -5.777 1.00 93.31 91 ASP A N 1
ATOM 732 C CA . ASP A 1 91 ? 2.861 -1.479 -5.008 1.00 93.31 91 ASP A CA 1
ATOM 733 C C . ASP A 1 91 ? 1.561 -2.164 -4.571 1.00 93.31 91 ASP A C 1
ATOM 735 O O . ASP A 1 91 ? 1.519 -3.381 -4.410 1.00 93.31 91 ASP A O 1
ATOM 739 N N . CYS A 1 92 ? 0.495 -1.393 -4.357 1.00 90.31 92 CYS A N 1
ATOM 740 C CA . CYS A 1 92 ? -0.825 -1.903 -4.011 1.00 90.31 92 CYS A CA 1
ATOM 741 C C . CYS A 1 92 ? -1.908 -0.852 -4.282 1.00 90.31 92 CYS A C 1
ATOM 743 O O . CYS A 1 92 ? -1.623 0.317 -4.557 1.00 90.31 92 CYS A O 1
ATOM 745 N N . ASP A 1 93 ? -3.170 -1.242 -4.118 1.00 86.62 93 ASP A N 1
ATOM 746 C CA . ASP A 1 93 ? -4.304 -0.347 -4.358 1.00 86.62 93 ASP A CA 1
ATOM 747 C C . ASP A 1 93 ? -4.415 0.798 -3.346 1.00 86.62 93 ASP A C 1
ATOM 749 O O . ASP A 1 93 ? -4.906 1.871 -3.698 1.00 86.62 93 ASP A O 1
ATOM 753 N N . PHE A 1 94 ? -3.908 0.629 -2.115 1.00 87.50 94 PHE A N 1
ATOM 754 C CA . PHE A 1 94 ? -3.787 1.756 -1.183 1.00 87.50 94 PHE A CA 1
ATOM 755 C C . PHE A 1 94 ? -2.855 2.821 -1.761 1.00 87.50 94 PHE A C 1
ATOM 757 O O . PHE A 1 94 ? -3.171 4.006 -1.714 1.00 87.50 94 PHE A O 1
ATOM 764 N N . TYR A 1 95 ? -1.731 2.401 -2.345 1.00 91.75 95 TYR A N 1
ATOM 765 C CA . TYR A 1 95 ? -0.730 3.308 -2.902 1.00 91.75 95 TYR A CA 1
ATOM 766 C C . TYR A 1 95 ? -1.257 3.964 -4.177 1.00 91.75 95 TYR A C 1
ATOM 768 O O . TYR A 1 95 ? -1.088 5.167 -4.340 1.00 91.75 95 TYR A O 1
ATOM 776 N N . ALA A 1 96 ? -1.999 3.230 -5.012 1.00 90.44 96 ALA A N 1
ATOM 777 C CA . ALA A 1 96 ? -2.726 3.811 -6.141 1.00 90.44 96 ALA A CA 1
ATOM 778 C C . ALA A 1 96 ? -3.753 4.864 -5.686 1.00 90.44 96 ALA A C 1
ATOM 780 O O . ALA A 1 96 ? -3.825 5.956 -6.244 1.00 90.44 96 ALA A O 1
ATOM 781 N N . GLY A 1 97 ? -4.522 4.576 -4.631 1.00 87.81 97 GLY A N 1
ATOM 782 C CA . GLY A 1 97 ? -5.484 5.522 -4.062 1.00 87.81 97 GLY A CA 1
ATOM 783 C C . GLY A 1 97 ? -4.844 6.731 -3.366 1.00 87.81 97 GLY A C 1
ATOM 784 O O . GLY A 1 97 ? -5.472 7.788 -3.295 1.00 87.81 97 GLY A O 1
ATOM 785 N N . ALA A 1 98 ? -3.624 6.575 -2.848 1.00 89.50 98 ALA A N 1
ATOM 786 C CA . ALA A 1 98 ? -2.824 7.623 -2.215 1.00 89.50 98 ALA A CA 1
ATOM 787 C C . ALA A 1 98 ? -1.901 8.367 -3.197 1.00 89.50 98 ALA A C 1
ATOM 789 O O . ALA A 1 98 ? -1.198 9.280 -2.772 1.00 89.50 98 ALA A O 1
ATOM 790 N N . ASP A 1 99 ? -1.916 7.991 -4.479 1.00 91.62 99 ASP A N 1
ATOM 791 C CA . ASP A 1 99 ? -1.049 8.532 -5.530 1.00 91.62 99 ASP A CA 1
ATOM 792 C C . ASP A 1 99 ? 0.460 8.392 -5.229 1.00 91.62 99 ASP A C 1
ATOM 794 O O . ASP A 1 99 ? 1.259 9.308 -5.416 1.00 91.62 99 ASP A O 1
ATOM 798 N N . LEU A 1 100 ? 0.858 7.215 -4.735 1.00 93.06 100 LEU A N 1
ATOM 799 C CA . LEU A 1 100 ? 2.230 6.868 -4.353 1.00 93.06 100 LEU A CA 1
ATOM 800 C C . LEU A 1 100 ? 2.813 5.805 -5.305 1.00 93.06 100 LEU A C 1
ATOM 802 O O . LEU A 1 100 ? 2.733 4.614 -4.997 1.00 93.06 100 LEU A O 1
ATOM 806 N N . PRO A 1 101 ? 3.372 6.190 -6.467 1.00 94.12 101 PRO A N 1
ATOM 807 C CA . PRO A 1 101 ? 3.889 5.232 -7.445 1.00 94.12 101 PRO A CA 1
ATOM 808 C C . PRO A 1 101 ? 5.092 4.445 -6.907 1.00 94.12 101 PRO A C 1
ATOM 810 O O . PRO A 1 101 ? 5.769 4.879 -5.968 1.00 94.12 101 PRO A O 1
ATOM 813 N N . VAL A 1 102 ? 5.379 3.297 -7.530 1.00 94.94 102 VAL A N 1
ATOM 814 C CA . VAL A 1 102 ? 6.588 2.514 -7.226 1.00 94.94 102 VAL A CA 1
ATOM 815 C C . VAL A 1 102 ? 7.841 3.373 -7.408 1.00 94.94 102 VAL A C 1
ATOM 817 O O . VAL A 1 102 ? 7.939 4.181 -8.333 1.00 94.94 102 VAL A O 1
ATOM 820 N N . LYS A 1 103 ? 8.830 3.183 -6.535 1.00 92.81 103 LYS A N 1
ATOM 821 C CA . LYS A 1 103 ? 10.095 3.931 -6.562 1.00 92.81 103 LYS A CA 1
ATOM 822 C C . LYS A 1 103 ? 11.195 3.116 -7.240 1.00 92.81 103 LYS A C 1
ATOM 824 O O . LYS A 1 103 ? 12.180 2.751 -6.613 1.00 92.81 103 LYS A O 1
ATOM 829 N N . CYS A 1 104 ? 11.007 2.804 -8.518 1.00 93.69 104 CYS A N 1
ATOM 830 C CA . CYS A 1 104 ? 12.005 2.111 -9.335 1.00 93.69 104 CYS A CA 1
ATOM 831 C C . CYS A 1 104 ? 12.028 2.671 -10.761 1.00 93.69 104 CYS A C 1
ATOM 833 O O . CYS A 1 104 ? 11.175 3.478 -11.124 1.00 93.69 104 CYS A O 1
ATOM 835 N N . GLU A 1 105 ? 12.996 2.250 -11.574 1.00 94.06 105 GLU A N 1
ATOM 836 C CA . GLU A 1 105 ? 13.119 2.739 -12.953 1.00 94.06 105 GLU A CA 1
ATOM 837 C C . GLU A 1 105 ? 11.944 2.299 -13.836 1.00 94.06 105 GLU A C 1
ATOM 839 O O . GLU A 1 105 ? 11.508 3.069 -14.681 1.00 94.06 105 GLU A O 1
ATOM 844 N N . SER A 1 106 ? 11.365 1.120 -13.588 1.00 94.00 106 SER A N 1
ATOM 845 C CA . SER A 1 106 ? 10.175 0.611 -14.286 1.00 94.00 106 SER A CA 1
ATOM 846 C C . SER A 1 106 ? 8.873 1.105 -13.633 1.00 94.00 106 SER A C 1
ATOM 848 O O . SER A 1 106 ? 8.031 0.304 -13.226 1.00 94.00 106 SER A O 1
ATOM 850 N N . ALA A 1 107 ? 8.709 2.419 -13.470 1.00 93.44 107 ALA A N 1
ATOM 851 C CA . ALA A 1 107 ? 7.562 3.009 -12.770 1.00 93.44 107 ALA A CA 1
ATOM 852 C C . ALA A 1 107 ? 6.290 3.184 -13.618 1.00 93.44 107 ALA A C 1
ATOM 854 O O . ALA A 1 107 ? 5.237 3.498 -13.057 1.00 93.44 107 ALA A O 1
ATOM 855 N N . SER A 1 108 ? 6.345 2.990 -14.937 1.00 95.69 108 SER A N 1
ATOM 856 C CA . SER A 1 108 ? 5.179 3.092 -15.817 1.00 95.69 108 SER A CA 1
ATOM 857 C C . SER A 1 108 ? 5.234 2.109 -16.986 1.00 95.69 108 SER A C 1
ATOM 859 O O . SER A 1 108 ? 6.241 1.450 -17.235 1.00 95.69 108 SER A O 1
ATOM 861 N N . VAL A 1 109 ? 4.127 2.008 -17.722 1.00 95.31 109 VAL A N 1
ATOM 862 C CA . VAL A 1 109 ? 4.032 1.190 -18.941 1.00 95.31 109 VAL A CA 1
ATOM 863 C C . VAL A 1 109 ? 5.063 1.619 -19.994 1.00 95.31 109 VAL A C 1
ATOM 865 O O . VAL A 1 109 ? 5.618 0.763 -20.677 1.00 95.31 109 VAL A O 1
ATOM 868 N N . ASP A 1 110 ? 5.367 2.916 -20.088 1.00 95.12 110 ASP A N 1
ATOM 869 C CA . ASP A 1 110 ? 6.281 3.464 -21.102 1.00 95.12 110 ASP A CA 1
ATOM 870 C C . ASP A 1 110 ? 7.736 3.012 -20.915 1.00 95.12 110 ASP A C 1
ATOM 872 O O . ASP A 1 110 ? 8.493 2.931 -21.882 1.00 95.12 110 ASP A O 1
ATOM 876 N N . ASN A 1 111 ? 8.138 2.718 -19.677 1.00 94.69 111 ASN A N 1
ATOM 877 C CA . ASN A 1 111 ? 9.488 2.274 -19.329 1.00 94.69 111 ASN A CA 1
ATOM 878 C C . ASN A 1 111 ? 9.500 0.890 -18.669 1.00 94.69 111 ASN A C 1
ATOM 880 O O . ASN A 1 111 ? 10.412 0.561 -17.908 1.00 94.69 111 ASN A O 1
ATOM 884 N N . PHE A 1 112 ? 8.481 0.083 -18.968 1.00 95.69 112 PHE A N 1
ATOM 885 C CA . PHE A 1 112 ? 8.289 -1.212 -18.342 1.00 95.69 112 PHE A CA 1
ATOM 886 C C . PHE A 1 112 ? 9.496 -2.136 -18.546 1.00 95.69 112 PHE A C 1
ATOM 888 O O . PHE A 1 112 ? 9.893 -2.457 -19.667 1.00 95.69 112 PHE A O 1
ATOM 895 N N . ASN A 1 113 ? 10.031 -2.623 -17.432 1.00 96.25 113 ASN A N 1
ATOM 896 C CA . ASN A 1 113 ? 11.044 -3.659 -17.369 1.00 96.25 113 ASN A CA 1
ATOM 897 C C . ASN A 1 113 ? 10.661 -4.649 -16.263 1.00 96.25 113 ASN A C 1
ATOM 899 O O . ASN A 1 113 ? 10.646 -4.310 -15.077 1.00 96.25 113 ASN A O 1
ATOM 903 N N . TYR A 1 114 ? 10.366 -5.884 -16.672 1.00 92.94 114 TYR A N 1
ATOM 904 C CA . TYR A 1 114 ? 9.912 -6.936 -15.769 1.00 92.94 114 TYR A CA 1
ATOM 905 C C . TYR A 1 114 ? 10.921 -7.234 -14.656 1.00 92.94 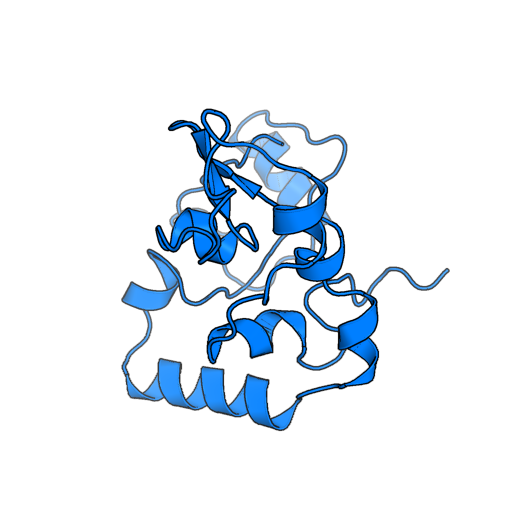114 TYR A C 1
ATOM 907 O O . TYR A 1 114 ? 10.529 -7.299 -13.495 1.00 92.94 114 TYR A O 1
ATOM 915 N N . ASP A 1 115 ? 12.207 -7.376 -14.979 1.00 94.88 115 ASP A N 1
ATOM 916 C CA . ASP A 1 115 ? 13.224 -7.752 -13.995 1.00 94.88 115 ASP A CA 1
ATOM 917 C C . ASP A 1 115 ? 13.426 -6.651 -12.951 1.00 94.88 115 ASP A C 1
ATOM 919 O O . ASP A 1 115 ? 13.540 -6.942 -11.760 1.00 94.88 115 ASP A O 1
ATOM 923 N N . ILE A 1 116 ? 13.399 -5.384 -13.370 1.00 94.88 116 ILE A N 1
ATOM 924 C CA . ILE A 1 116 ? 13.479 -4.239 -12.454 1.00 94.88 116 ILE A CA 1
ATOM 925 C C . ILE A 1 116 ? 12.242 -4.191 -11.552 1.00 94.88 116 ILE A C 1
ATOM 927 O O . ILE A 1 116 ? 12.370 -4.043 -10.339 1.00 94.88 116 ILE A O 1
ATOM 931 N N . LEU A 1 117 ? 11.042 -4.339 -12.120 1.00 92.38 117 LEU A N 1
ATOM 932 C CA . LEU A 1 117 ? 9.796 -4.244 -11.359 1.00 92.38 117 LEU A CA 1
ATOM 933 C C . LEU A 1 117 ? 9.594 -5.442 -10.416 1.00 92.38 117 LEU A C 1
ATOM 935 O O . LEU A 1 117 ? 9.087 -5.277 -9.306 1.00 92.38 117 LEU A O 1
ATOM 939 N N . ASN A 1 118 ? 9.994 -6.643 -10.829 1.00 92.31 118 ASN A N 1
ATOM 940 C CA . ASN A 1 118 ? 9.879 -7.859 -10.026 1.00 92.31 118 ASN A CA 1
ATOM 941 C C . ASN A 1 118 ? 10.881 -7.885 -8.862 1.00 92.31 118 ASN A C 1
ATOM 943 O O . ASN A 1 118 ? 10.576 -8.432 -7.808 1.00 92.31 118 ASN A O 1
ATOM 947 N N . ASN A 1 119 ? 12.053 -7.264 -9.031 1.00 93.81 119 ASN A N 1
ATOM 948 C CA . ASN A 1 119 ? 13.079 -7.160 -7.988 1.00 93.81 119 ASN A CA 1
ATOM 949 C C . ASN A 1 119 ? 13.068 -5.807 -7.256 1.00 93.81 119 ASN A C 1
ATOM 951 O O . ASN A 1 119 ? 14.017 -5.488 -6.538 1.00 93.81 119 ASN A O 1
ATOM 955 N N . ARG A 1 120 ? 12.019 -4.996 -7.438 1.00 93.81 120 ARG A N 1
ATOM 956 C CA . ARG A 1 120 ? 11.916 -3.678 -6.808 1.00 93.81 120 ARG A CA 1
ATOM 957 C C . ARG A 1 120 ? 11.839 -3.788 -5.286 1.00 93.81 120 ARG A C 1
ATOM 959 O O . ARG A 1 120 ? 11.267 -4.730 -4.734 1.00 93.81 120 ARG A O 1
ATOM 966 N N . GLU A 1 121 ? 12.324 -2.755 -4.611 1.00 94.69 121 GLU A N 1
ATOM 967 C CA . GLU A 1 121 ? 12.020 -2.552 -3.201 1.00 94.69 121 GLU A CA 1
ATOM 968 C C . GLU A 1 121 ? 10.558 -2.106 -3.055 1.00 94.69 121 GLU A C 1
ATOM 970 O O . GLU A 1 121 ? 10.135 -1.110 -3.646 1.00 94.69 121 GLU A O 1
ATOM 975 N N . ILE A 1 122 ? 9.775 -2.861 -2.283 1.00 93.31 122 ILE A N 1
ATOM 976 C CA . ILE A 1 122 ? 8.384 -2.515 -1.975 1.00 93.31 122 ILE A CA 1
ATOM 977 C C . ILE A 1 122 ? 8.406 -1.440 -0.896 1.00 93.31 122 ILE A C 1
ATOM 979 O O . ILE A 1 122 ? 8.889 -1.678 0.212 1.00 93.31 122 ILE A O 1
ATOM 983 N N . ALA A 1 123 ? 7.855 -0.267 -1.193 1.00 92.31 123 ALA A N 1
ATOM 984 C CA . ALA A 1 123 ? 7.856 0.825 -0.235 1.00 92.31 123 ALA A CA 1
ATOM 985 C C . ALA A 1 123 ? 6.909 0.527 0.940 1.00 92.31 123 ALA A C 1
ATOM 987 O O . ALA A 1 123 ? 5.729 0.232 0.748 1.00 92.31 123 ALA A O 1
ATOM 988 N N . THR A 1 124 ? 7.395 0.675 2.173 1.00 92.94 124 THR A N 1
ATOM 989 C CA . THR A 1 124 ? 6.611 0.440 3.396 1.00 92.94 124 THR A CA 1
ATOM 990 C C . THR A 1 124 ? 6.245 1.739 4.111 1.00 92.94 124 THR A C 1
ATOM 992 O O . THR A 1 124 ? 7.051 2.662 4.204 1.00 92.94 124 THR A O 1
ATOM 995 N N . THR A 1 125 ? 5.038 1.798 4.668 1.00 90.75 125 THR A N 1
ATOM 996 C CA . THR A 1 125 ? 4.536 2.890 5.519 1.00 90.75 125 THR A CA 1
ATOM 997 C C . THR A 1 125 ? 3.790 2.292 6.715 1.00 90.75 125 THR A C 1
ATOM 999 O O . THR A 1 125 ? 3.470 1.103 6.675 1.00 90.75 125 THR A O 1
ATOM 1002 N N . PRO A 1 126 ? 3.434 3.068 7.758 1.00 89.19 126 PRO A N 1
ATOM 1003 C CA . PRO A 1 126 ? 2.594 2.554 8.843 1.00 89.19 126 PRO A CA 1
ATOM 1004 C C . PRO A 1 126 ? 1.290 1.911 8.343 1.00 89.19 126 PRO A C 1
ATOM 1006 O O . PRO A 1 126 ? 0.819 0.936 8.914 1.00 89.19 126 PRO A O 1
ATOM 1009 N N . SER A 1 127 ? 0.730 2.382 7.223 1.00 87.06 127 SER A N 1
ATOM 1010 C CA . SER A 1 127 ? -0.458 1.779 6.606 1.00 87.06 127 SER A CA 1
ATOM 1011 C C . SER A 1 127 ? -0.250 0.329 6.146 1.00 87.06 127 SER A C 1
ATOM 1013 O O . SER A 1 127 ? -1.232 -0.386 5.978 1.00 87.06 127 SER A O 1
ATOM 1015 N N . CYS A 1 128 ? 0.988 -0.153 5.994 1.00 90.94 128 CYS A N 1
ATOM 1016 C CA . CYS A 1 128 ? 1.264 -1.565 5.716 1.00 90.94 128 CYS A CA 1
ATOM 1017 C C . CYS A 1 128 ? 0.798 -2.491 6.847 1.00 90.94 128 CYS A C 1
ATOM 1019 O O . CYS A 1 128 ? 0.464 -3.640 6.556 1.00 90.94 128 CYS A O 1
ATOM 1021 N N . PHE A 1 129 ? 0.666 -1.986 8.084 1.00 89.06 129 PHE A N 1
ATOM 1022 C CA . PHE A 1 129 ? 0.101 -2.759 9.190 1.00 89.06 129 PHE A CA 1
ATOM 1023 C C . PHE A 1 129 ? -1.342 -3.211 8.931 1.00 89.06 129 PHE A C 1
ATOM 1025 O O . PHE A 1 129 ? -1.739 -4.255 9.427 1.00 89.06 129 PHE A O 1
ATOM 1032 N N . LEU A 1 130 ? -2.095 -2.534 8.054 1.00 85.44 130 LEU A N 1
ATOM 1033 C CA . LEU A 1 130 ? -3.417 -3.008 7.611 1.00 85.44 130 LEU A CA 1
ATOM 1034 C C . LEU A 1 130 ? -3.354 -4.379 6.934 1.00 85.44 130 LEU A C 1
ATOM 1036 O O . LEU A 1 130 ? -4.288 -5.167 7.034 1.00 85.44 130 LEU A O 1
ATOM 1040 N N . CYS A 1 131 ? -2.270 -4.651 6.208 1.00 85.38 131 CYS A N 1
ATOM 1041 C CA . CYS A 1 131 ? -2.102 -5.899 5.478 1.00 85.38 131 CYS A CA 1
ATOM 1042 C C . CYS A 1 131 ? -1.374 -6.965 6.296 1.00 85.38 131 CYS A C 1
ATOM 1044 O O . CYS A 1 131 ? -1.446 -8.132 5.919 1.00 85.38 131 CYS A O 1
ATOM 1046 N N . THR A 1 132 ? -0.694 -6.575 7.378 1.00 88.94 132 THR A N 1
ATOM 1047 C CA . THR A 1 132 ? 0.134 -7.477 8.185 1.00 88.94 132 THR A CA 1
ATOM 1048 C C . THR A 1 132 ? -0.378 -7.724 9.600 1.00 88.94 132 THR A C 1
ATOM 1050 O O . THR A 1 132 ? 0.191 -8.565 10.282 1.00 88.94 132 THR A O 1
ATOM 1053 N N . ALA A 1 133 ? -1.393 -7.002 10.075 1.00 85.25 133 ALA A N 1
ATOM 1054 C CA . ALA A 1 133 ? -1.987 -7.233 11.390 1.00 85.25 133 ALA A CA 1
ATOM 1055 C C . ALA A 1 133 ? -2.882 -8.486 11.399 1.00 85.25 133 ALA A C 1
ATOM 1057 O O . ALA A 1 133 ? -3.600 -8.733 10.430 1.00 85.25 133 ALA A O 1
ATOM 1058 N N . ASP A 1 134 ? -2.865 -9.254 12.490 1.00 78.06 134 ASP A N 1
ATOM 1059 C CA . ASP A 1 134 ? -3.636 -10.485 12.706 1.00 78.06 134 ASP A CA 1
ATOM 1060 C C . ASP A 1 134 ? -3.518 -11.485 11.544 1.00 78.06 134 ASP A C 1
ATOM 1062 O O . ASP A 1 134 ? -2.434 -11.971 11.237 1.00 78.06 134 ASP A O 1
ATOM 1066 N N . GLN A 1 135 ? -4.615 -11.832 10.868 1.00 64.56 135 GLN A N 1
ATOM 1067 C CA . GLN A 1 135 ? -4.578 -12.718 9.696 1.00 64.56 135 GLN A CA 1
ATOM 1068 C C . GLN A 1 135 ? -4.200 -11.983 8.395 1.00 64.56 135 GLN A C 1
ATOM 1070 O O . GLN A 1 135 ? -4.112 -12.598 7.331 1.00 64.56 135 GLN A O 1
ATOM 1075 N N . GLY A 1 136 ? -3.929 -10.680 8.484 1.00 58.47 136 GLY A N 1
ATOM 1076 C CA . GLY A 1 136 ? -3.676 -9.775 7.374 1.00 58.47 136 GLY A CA 1
ATOM 1077 C C . GLY A 1 136 ? -4.956 -9.333 6.664 1.00 58.47 136 GLY A C 1
ATOM 1078 O O . GLY A 1 136 ? -6.052 -9.837 6.906 1.00 58.47 136 GLY A O 1
ATOM 1079 N N . ALA A 1 137 ? -4.813 -8.415 5.704 1.00 55.03 137 ALA A N 1
ATOM 1080 C CA . ALA A 1 137 ? -5.911 -8.046 4.800 1.00 55.03 137 ALA A CA 1
ATOM 1081 C C . ALA A 1 137 ? -6.278 -9.189 3.826 1.00 55.03 137 ALA A C 1
ATOM 1083 O O . ALA A 1 137 ? -7.288 -9.120 3.123 1.00 55.03 137 ALA A O 1
ATOM 1084 N N . SER A 1 138 ? -5.464 -10.250 3.775 1.00 43.88 138 SER A N 1
ATOM 1085 C CA . SER A 1 138 ? -5.780 -11.480 3.058 1.00 43.88 138 SER A CA 1
ATOM 1086 C C . SER A 1 138 ? -6.646 -12.387 3.934 1.00 43.88 138 SER A C 1
ATOM 1088 O O . SER A 1 138 ? -6.123 -13.194 4.688 1.00 43.88 138 SER A O 1
ATOM 1090 N N . CYS A 1 139 ? -7.966 -12.262 3.802 1.00 41.66 139 CYS A N 1
ATOM 1091 C CA . CYS A 1 139 ? -8.959 -13.279 4.172 1.00 41.66 139 CYS A CA 1
ATOM 1092 C C . CYS A 1 139 ? -8.672 -14.066 5.468 1.00 41.66 139 CYS A C 1
ATOM 1094 O O . CYS A 1 139 ? -8.174 -15.189 5.415 1.00 41.66 139 CYS A O 1
ATOM 1096 N N . ALA A 1 140 ? -9.153 -13.554 6.602 1.00 34.47 140 ALA A N 1
ATOM 1097 C CA . ALA A 1 140 ? -9.347 -14.358 7.813 1.00 34.47 140 ALA A CA 1
ATOM 1098 C C . ALA A 1 140 ? -10.428 -15.463 7.666 1.00 34.47 140 ALA A C 1
ATOM 1100 O O . ALA A 1 140 ? -10.702 -16.188 8.616 1.00 34.47 140 ALA A O 1
ATOM 1101 N N . GLU A 1 141 ? -11.043 -15.613 6.484 1.00 32.25 141 GLU A N 1
ATOM 1102 C CA . GLU A 1 141 ? -12.101 -16.597 6.201 1.00 32.25 141 GLU A CA 1
ATOM 1103 C C . GLU A 1 141 ? -11.869 -17.353 4.879 1.00 32.25 141 GLU A C 1
ATOM 1105 O O . GLU A 1 141 ? -12.778 -17.573 4.084 1.00 32.25 141 GLU A O 1
ATOM 1110 N N . CYS A 1 142 ? -10.628 -17.757 4.609 1.00 30.39 142 CYS A N 1
ATOM 1111 C CA . CYS A 1 142 ? -10.345 -18.830 3.647 1.00 30.39 142 CYS A CA 1
ATOM 1112 C C . CYS A 1 142 ? -9.526 -19.937 4.316 1.00 30.39 142 CYS A C 1
ATOM 1114 O O . CYS A 1 142 ? -8.456 -20.314 3.845 1.00 30.39 142 CYS A O 1
ATOM 1116 N N . HIS A 1 143 ? -10.043 -20.457 5.426 1.00 23.47 143 HIS A N 1
ATOM 1117 C CA . HIS A 1 143 ? -9.759 -21.828 5.825 1.00 23.47 143 HIS A CA 1
ATOM 1118 C C . HIS A 1 143 ? -10.952 -22.688 5.397 1.00 23.47 143 HIS A C 1
ATOM 1120 O O . HIS A 1 143 ? -12.095 -22.324 5.652 1.00 23.47 143 HIS A O 1
ATOM 1126 N N . THR A 1 144 ? -10.612 -23.743 4.652 1.00 29.47 144 THR A N 1
ATOM 1127 C CA . THR A 1 144 ? -11.409 -24.896 4.188 1.00 29.47 144 THR A CA 1
ATOM 1128 C C . THR A 1 144 ? -12.730 -25.158 4.892 1.00 29.47 144 THR A C 1
ATOM 1130 O O . THR A 1 144 ? -12.694 -25.261 6.139 1.00 29.47 144 THR A O 1
#

Foldseek 3Di:
DDDDPDDPVDPPLPDDDPVVVQVCCCVPPVDHDPDDQDLHDQCADPSVVPDDPVRVVVVLVLLVVQFAPVLVVVFCLLPDWDADPVFFIDSDVVCNRVVNFFPWQCGGPVRHDPVGSNPGDHDDDSSCSCQGGHNGSPDPPPDD

Sequence (144 aa):
MYYLKIPLQSPFAKGGDLNSYKSNLKEMQGIVFNHLLIFINMPLGRFKKNLSDTEYNEYMKLLEDNFNPDTIGRLPCRGVVSLGPDGRFFDCDFYAGADLPVKCESASVDNFNYDILNNREIATTPSCFLCTADQGASCAECHT

Radius of gyration: 16.73 Å; chains: 1; bounding box: 45×38×40 Å

pLDDT: mean 76.4, std 20.11, range [23.47, 96.31]